Protein AF-A0A392S3C7-F1 (afdb_monomer_lite)

Structure (mmCIF, N/CA/C/O backbone):
data_AF-A0A392S3C7-F1
#
_entry.id   AF-A0A392S3C7-F1
#
loop_
_atom_site.group_PDB
_atom_site.id
_atom_site.type_symbol
_atom_site.label_atom_id
_atom_site.label_alt_id
_atom_site.label_comp_id
_atom_site.label_asym_id
_atom_site.label_entity_id
_atom_site.label_seq_id
_atom_site.pdbx_PDB_ins_code
_atom_site.Cartn_x
_atom_site.Cartn_y
_atom_site.Cartn_z
_atom_site.occupancy
_atom_site.B_iso_or_equiv
_atom_site.auth_seq_id
_atom_site.auth_comp_id
_atom_site.auth_asym_id
_atom_site.auth_atom_id
_atom_site.pdbx_PDB_model_num
ATOM 1 N N . MET A 1 1 ? 2.760 -8.385 10.006 1.00 53.53 1 MET A N 1
ATOM 2 C CA . MET A 1 1 ? 3.568 -8.561 8.774 1.00 53.53 1 MET A CA 1
ATOM 3 C C . MET A 1 1 ? 3.796 -7.214 8.103 1.00 53.53 1 MET A C 1
ATOM 5 O O . MET A 1 1 ? 2.881 -6.400 8.085 1.00 53.53 1 MET A O 1
ATOM 9 N N . ASN A 1 2 ? 4.991 -6.971 7.559 1.00 84.06 2 ASN A N 1
ATOM 10 C CA . ASN A 1 2 ? 5.311 -5.742 6.827 1.00 84.06 2 ASN A CA 1
ATOM 11 C C . ASN A 1 2 ? 4.857 -5.883 5.358 1.00 84.06 2 ASN A C 1
ATOM 13 O O . ASN A 1 2 ? 5.250 -6.840 4.690 1.00 84.06 2 ASN A O 1
ATOM 17 N N . VAL A 1 3 ? 3.997 -4.974 4.877 1.00 93.19 3 VAL A N 1
ATOM 18 C CA . VAL A 1 3 ? 3.491 -4.949 3.485 1.00 93.19 3 VAL A CA 1
ATOM 19 C C . VAL A 1 3 ? 4.646 -4.860 2.494 1.00 93.19 3 VAL A C 1
ATOM 21 O O . VAL A 1 3 ? 4.737 -5.666 1.573 1.00 93.19 3 VAL A O 1
ATOM 24 N N . TRP A 1 4 ? 5.573 -3.933 2.726 1.00 93.06 4 TRP A N 1
ATOM 25 C CA . TRP A 1 4 ? 6.664 -3.631 1.806 1.00 93.06 4 TRP A CA 1
ATOM 26 C C . TRP A 1 4 ? 7.634 -4.797 1.648 1.00 93.06 4 TRP A C 1
ATOM 28 O O . TRP A 1 4 ? 8.088 -5.077 0.545 1.00 93.06 4 TRP A O 1
ATOM 38 N N . SER A 1 5 ? 7.900 -5.550 2.717 1.00 91.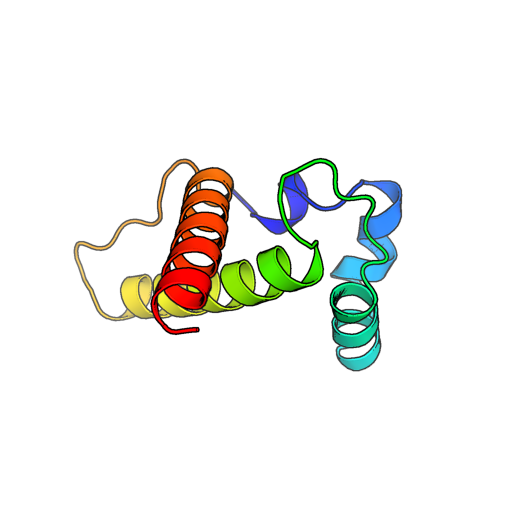62 5 SER A N 1
ATOM 39 C CA . SER A 1 5 ? 8.762 -6.735 2.639 1.00 91.62 5 SER A CA 1
ATOM 40 C C . SER A 1 5 ? 8.193 -7.841 1.740 1.00 91.62 5 SER A C 1
ATOM 42 O O . SER A 1 5 ? 8.970 -8.636 1.218 1.00 91.62 5 SER A O 1
ATOM 44 N N . GLN A 1 6 ? 6.872 -7.901 1.552 1.00 91.94 6 GLN A N 1
ATOM 45 C CA . GLN A 1 6 ? 6.224 -8.910 0.706 1.00 91.94 6 GLN A CA 1
ATOM 46 C C . GLN A 1 6 ? 6.209 -8.526 -0.775 1.00 91.94 6 GLN A C 1
ATOM 48 O O . GLN A 1 6 ? 6.236 -9.408 -1.624 1.00 91.94 6 GLN A O 1
ATOM 53 N N . VAL A 1 7 ? 6.168 -7.227 -1.080 1.00 91.50 7 VAL A N 1
ATOM 54 C CA . VAL A 1 7 ? 5.979 -6.733 -2.455 1.00 91.50 7 VAL A CA 1
ATOM 55 C C . VAL A 1 7 ? 7.246 -6.162 -3.084 1.00 91.50 7 VAL A C 1
ATOM 57 O O . VAL A 1 7 ? 7.351 -6.134 -4.303 1.00 91.50 7 VAL A O 1
ATOM 60 N N . ILE A 1 8 ? 8.220 -5.716 -2.282 1.00 91.06 8 ILE A N 1
ATOM 61 C CA . ILE A 1 8 ? 9.483 -5.181 -2.797 1.00 91.06 8 ILE A CA 1
ATOM 62 C C . ILE A 1 8 ? 10.463 -6.334 -3.056 1.00 91.06 8 ILE A C 1
ATOM 64 O O . ILE A 1 8 ? 10.849 -7.027 -2.097 1.00 91.06 8 ILE A O 1
ATOM 68 N N . PRO A 1 9 ? 10.928 -6.514 -4.311 1.00 89.94 9 PRO A N 1
ATOM 69 C CA . PRO A 1 9 ? 11.955 -7.494 -4.646 1.00 89.94 9 PRO A CA 1
ATOM 70 C C . PRO A 1 9 ? 13.211 -7.291 -3.803 1.00 89.94 9 PRO A C 1
ATOM 72 O O . PRO A 1 9 ? 13.610 -6.155 -3.542 1.00 89.94 9 PRO A O 1
ATOM 75 N N . VAL A 1 10 ? 13.859 -8.385 -3.398 1.00 89.88 10 VAL A N 1
ATOM 76 C CA . VAL A 1 10 ? 15.016 -8.362 -2.483 1.00 89.88 10 VAL A CA 1
ATOM 77 C C . VAL A 1 10 ? 16.106 -7.403 -2.969 1.00 89.88 10 VAL A C 1
ATOM 79 O O . VAL A 1 10 ? 16.605 -6.603 -2.181 1.00 89.88 10 VAL A O 1
ATOM 82 N N . GLN A 1 11 ? 16.398 -7.412 -4.269 1.00 89.81 11 GLN A N 1
ATOM 83 C CA . GLN A 1 11 ? 17.396 -6.555 -4.910 1.00 89.81 11 GLN A CA 1
ATOM 84 C C . GLN A 1 11 ? 17.090 -5.050 -4.819 1.00 89.81 11 GLN A C 1
ATOM 86 O O . GLN A 1 11 ? 18.004 -4.234 -4.864 1.00 89.81 11 GLN A O 1
ATOM 91 N N . SER A 1 12 ? 15.822 -4.668 -4.658 1.00 88.88 12 SER A N 1
ATOM 92 C CA . SER A 1 12 ? 15.392 -3.267 -4.580 1.00 88.88 12 SER A CA 1
ATOM 93 C C . SER A 1 12 ? 15.219 -2.775 -3.140 1.00 88.88 12 SER A C 1
ATOM 95 O O . SER A 1 12 ? 15.023 -1.581 -2.923 1.00 88.88 12 SER A O 1
ATOM 97 N N . ARG A 1 13 ? 15.309 -3.663 -2.139 1.00 90.62 13 ARG A N 1
ATOM 98 C CA . ARG A 1 13 ? 15.057 -3.329 -0.726 1.00 90.62 13 ARG A CA 1
ATOM 99 C C . ARG A 1 13 ? 16.044 -2.317 -0.157 1.00 90.62 13 ARG A C 1
ATOM 101 O O . ARG A 1 13 ? 15.625 -1.477 0.627 1.00 90.62 13 ARG A O 1
ATOM 108 N N . GLY A 1 14 ? 17.319 -2.373 -0.550 1.00 89.75 14 GLY A N 1
ATOM 109 C CA . GLY A 1 14 ? 18.320 -1.400 -0.097 1.00 89.75 14 GLY A CA 1
ATOM 110 C C . GLY A 1 14 ? 17.924 0.022 -0.494 1.00 89.75 14 GLY A C 1
ATOM 111 O O . GLY A 1 14 ? 17.745 0.877 0.366 1.00 89.75 14 GLY A O 1
ATOM 112 N N . LEU A 1 15 ? 17.663 0.233 -1.786 1.00 86.38 15 LEU A N 1
ATOM 113 C CA . LEU A 1 15 ? 17.196 1.520 -2.304 1.00 86.38 15 LEU A CA 1
ATOM 114 C C . LEU A 1 15 ? 15.858 1.945 -1.680 1.00 86.38 15 LEU A C 1
ATOM 116 O O . LEU A 1 15 ? 15.668 3.113 -1.362 1.00 86.38 15 LEU A O 1
ATOM 120 N N . TYR A 1 16 ? 14.942 0.995 -1.479 1.00 89.38 16 TYR A N 1
ATOM 121 C CA . TYR A 1 16 ? 13.614 1.281 -0.947 1.00 89.38 16 TYR A CA 1
ATOM 122 C C . TYR A 1 16 ? 13.610 1.666 0.540 1.00 89.38 16 TYR A C 1
ATOM 124 O O . TYR A 1 16 ? 12.900 2.589 0.922 1.00 89.38 16 TYR A O 1
ATOM 132 N N . PHE A 1 17 ? 14.357 0.951 1.388 1.00 89.94 17 PHE A N 1
ATOM 133 C CA . PHE A 1 17 ? 14.322 1.137 2.845 1.00 89.94 17 PHE A CA 1
ATOM 134 C C . PHE A 1 17 ? 15.409 2.071 3.380 1.00 89.94 17 PHE A C 1
ATOM 136 O O . PHE A 1 17 ? 15.268 2.555 4.499 1.00 89.94 17 PHE A O 1
ATOM 143 N N . MET A 1 18 ? 16.489 2.296 2.627 1.00 91.69 18 MET A N 1
ATOM 144 C CA . MET A 1 18 ? 17.618 3.132 3.059 1.00 91.69 18 MET A CA 1
ATOM 145 C C . MET A 1 18 ? 17.741 4.437 2.264 1.00 91.69 18 MET A C 1
ATOM 147 O O . MET A 1 18 ? 18.556 5.282 2.624 1.00 91.69 18 MET A O 1
ATOM 151 N N . GLY A 1 19 ? 16.971 4.602 1.184 1.00 87.69 19 GLY A N 1
ATOM 152 C CA . GLY A 1 19 ? 16.950 5.836 0.404 1.00 87.69 19 GLY A CA 1
ATOM 153 C C . GLY A 1 19 ? 16.304 6.996 1.164 1.00 87.69 19 GLY A C 1
ATOM 154 O O . GLY A 1 19 ? 15.446 6.802 2.027 1.00 87.69 19 GLY A O 1
ATOM 155 N N . GLU A 1 20 ? 16.691 8.221 0.818 1.00 93.62 20 GLU A N 1
ATOM 156 C CA . GLU A 1 20 ? 16.029 9.420 1.342 1.00 93.62 20 GLU A CA 1
ATOM 157 C C . GLU A 1 20 ? 14.605 9.577 0.781 1.00 93.62 20 GLU A C 1
ATOM 159 O O . GLU A 1 20 ? 14.237 8.973 -0.231 1.00 93.62 20 GLU A O 1
ATOM 164 N N . ALA A 1 21 ? 13.801 10.448 1.396 1.00 91.62 21 ALA A N 1
ATOM 165 C CA . ALA A 1 21 ? 12.400 10.640 1.018 1.00 91.62 21 ALA A CA 1
ATOM 166 C C . ALA A 1 21 ? 12.216 10.957 -0.480 1.00 91.62 21 ALA A C 1
ATOM 168 O O . ALA A 1 21 ? 11.362 10.362 -1.136 1.00 91.62 21 ALA A O 1
ATOM 169 N N . GLN A 1 22 ? 13.045 11.837 -1.051 1.00 93.38 22 GLN A N 1
ATOM 170 C CA . GLN A 1 22 ? 12.954 12.206 -2.468 1.00 93.38 22 GLN A CA 1
ATOM 171 C C . GLN A 1 22 ? 13.252 11.024 -3.402 1.00 93.38 22 GLN A C 1
ATOM 173 O O . GLN A 1 22 ? 12.578 10.838 -4.425 1.00 93.38 22 GLN A O 1
ATOM 178 N N . GLN A 1 23 ? 14.243 10.205 -3.046 1.00 91.25 23 GLN A N 1
ATOM 179 C CA . GLN A 1 23 ? 14.567 8.975 -3.764 1.00 91.25 23 GLN A CA 1
ATOM 180 C C . GLN A 1 23 ? 13.427 7.970 -3.647 1.00 91.25 23 GLN A C 1
ATOM 182 O O . GLN A 1 23 ? 13.063 7.356 -4.646 1.00 91.25 23 GLN A O 1
ATOM 187 N N . TRP A 1 24 ? 12.809 7.857 -2.471 1.00 91.12 24 TRP A N 1
ATOM 188 C CA . TRP A 1 24 ? 11.671 6.977 -2.242 1.00 91.12 24 TRP A CA 1
ATOM 189 C C . TRP A 1 24 ? 10.452 7.377 -3.085 1.00 91.12 24 TRP A C 1
ATOM 191 O O . TRP A 1 24 ? 9.875 6.533 -3.771 1.00 91.12 24 TRP A O 1
ATOM 201 N N . PHE A 1 25 ? 10.095 8.663 -3.138 1.00 92.31 25 PHE A N 1
ATOM 202 C CA . PHE A 1 25 ? 9.024 9.141 -4.021 1.00 92.31 25 PHE A CA 1
ATOM 203 C C . PHE A 1 25 ? 9.339 8.876 -5.493 1.00 92.31 25 PHE A C 1
ATOM 205 O O . PHE A 1 25 ? 8.522 8.305 -6.215 1.00 92.31 25 PHE A O 1
ATOM 212 N N . SER A 1 26 ? 10.550 9.227 -5.929 1.00 92.88 26 SER A N 1
ATOM 213 C CA . SER A 1 26 ? 10.988 9.015 -7.312 1.00 92.88 26 SER A CA 1
ATOM 214 C C . SER A 1 26 ? 10.984 7.534 -7.690 1.00 92.88 26 SER A C 1
ATOM 216 O O . SER A 1 26 ? 10.583 7.191 -8.801 1.00 92.88 26 SER A O 1
ATOM 218 N N . PHE A 1 27 ? 11.393 6.663 -6.763 1.00 91.44 27 PHE A N 1
ATOM 219 C CA . PHE A 1 27 ? 11.422 5.218 -6.945 1.00 91.44 27 PHE A CA 1
ATOM 220 C C . PHE A 1 27 ? 10.028 4.666 -7.276 1.00 91.44 27 PHE A C 1
ATOM 222 O O . PHE A 1 27 ? 9.857 3.885 -8.213 1.00 91.44 27 PHE A O 1
ATOM 229 N N . ASN A 1 28 ? 9.023 5.111 -6.518 1.00 93.25 28 ASN A N 1
ATOM 230 C CA . ASN A 1 28 ? 7.661 4.610 -6.634 1.00 93.25 28 ASN A CA 1
ATOM 231 C C . ASN A 1 28 ? 6.884 5.238 -7.797 1.00 93.25 28 ASN A C 1
ATOM 233 O O . ASN A 1 28 ? 6.213 4.524 -8.539 1.00 93.25 28 ASN A O 1
ATOM 237 N N . LEU A 1 29 ? 7.012 6.550 -8.008 1.00 92.62 29 LEU A N 1
ATOM 238 C CA . LEU A 1 29 ? 6.290 7.257 -9.071 1.00 92.62 29 LEU A CA 1
ATOM 239 C C . LEU A 1 29 ? 6.746 6.846 -10.473 1.00 92.62 29 LEU A C 1
ATOM 241 O O . LEU A 1 29 ? 5.939 6.797 -11.397 1.00 92.62 29 LEU A O 1
ATOM 245 N N . LYS A 1 30 ? 8.031 6.520 -10.637 1.00 89.62 30 LYS A N 1
ATOM 246 C CA . LYS A 1 30 ? 8.596 6.116 -11.931 1.00 89.62 30 LYS A CA 1
ATOM 247 C C . LYS A 1 30 ? 8.440 4.621 -12.234 1.00 89.62 30 LYS A C 1
ATOM 249 O O . LYS A 1 30 ? 8.977 4.164 -13.236 1.00 89.62 30 LYS A O 1
ATOM 254 N N . ASN A 1 31 ? 7.704 3.870 -11.407 1.00 82.38 31 ASN A N 1
ATOM 255 C CA . ASN A 1 31 ? 7.439 2.441 -11.610 1.00 82.38 31 ASN A CA 1
ATOM 256 C C . ASN A 1 31 ? 8.715 1.590 -11.795 1.00 82.38 31 ASN A C 1
ATOM 258 O O . ASN A 1 31 ? 8.754 0.696 -12.634 1.00 82.38 31 ASN A O 1
ATOM 262 N N . TYR A 1 32 ? 9.768 1.843 -11.008 1.00 81.25 32 TYR A N 1
ATOM 263 C CA . TYR A 1 32 ? 11.015 1.066 -11.119 1.00 81.25 32 TYR A CA 1
ATOM 264 C C . TYR A 1 32 ? 10.923 -0.356 -10.554 1.00 81.25 32 TYR A C 1
ATOM 266 O O . TYR A 1 32 ? 11.837 -1.155 -10.757 1.00 81.25 32 TYR A O 1
ATOM 274 N N . VAL A 1 33 ? 9.853 -0.682 -9.826 1.00 82.50 33 VAL A N 1
ATOM 275 C CA . VAL A 1 33 ? 9.606 -2.042 -9.345 1.00 82.50 33 VAL A CA 1
ATOM 276 C C . VAL A 1 33 ? 8.992 -2.860 -10.476 1.00 82.50 33 VAL A C 1
ATOM 278 O O . VAL A 1 33 ? 7.929 -2.482 -10.971 1.00 82.50 33 VAL A O 1
ATOM 281 N N . PRO A 1 34 ? 9.597 -4.002 -10.857 1.00 79.31 34 PRO A N 1
ATOM 282 C CA . PRO A 1 34 ? 8.931 -4.972 -11.711 1.00 79.31 34 PRO A CA 1
ATOM 283 C C . PRO A 1 34 ? 7.630 -5.419 -11.041 1.00 79.31 34 PRO A C 1
ATOM 285 O O . PRO A 1 34 ? 7.650 -6.047 -9.982 1.00 79.31 34 PRO A O 1
ATOM 288 N N . TRP A 1 35 ? 6.502 -5.061 -11.644 1.00 84.38 35 TRP A N 1
ATOM 289 C CA . TRP A 1 35 ? 5.176 -5.319 -11.102 1.00 84.38 35 TRP A CA 1
ATOM 290 C C . TRP A 1 35 ? 4.450 -6.329 -11.978 1.00 84.38 35 TRP A C 1
ATOM 292 O O . TRP A 1 35 ? 4.295 -6.120 -13.178 1.00 84.38 35 TRP A O 1
ATOM 302 N N . SER A 1 36 ? 4.050 -7.450 -11.383 1.00 76.06 36 SER A N 1
ATOM 303 C CA . SER A 1 36 ? 3.432 -8.572 -12.097 1.00 76.06 36 SER A CA 1
ATOM 304 C C . SER A 1 36 ? 1.914 -8.631 -11.945 1.00 76.06 36 SER A C 1
ATOM 306 O O . SER A 1 36 ? 1.279 -9.529 -12.496 1.00 76.06 36 SER A O 1
ATOM 308 N N . TRP A 1 37 ? 1.320 -7.717 -11.179 1.00 76.75 37 TRP A N 1
ATOM 309 C CA . TRP A 1 37 ? -0.116 -7.700 -10.918 1.00 76.75 37 TRP A CA 1
ATOM 310 C C . TRP A 1 37 ? -0.833 -6.677 -11.798 1.00 76.75 37 TRP A C 1
ATOM 312 O O . TRP A 1 37 ? -0.215 -5.794 -12.384 1.00 76.75 37 TRP A O 1
ATOM 322 N N . SER A 1 38 ? -2.157 -6.803 -11.908 1.00 72.25 38 SER A N 1
ATOM 323 C CA . SER A 1 38 ? -2.976 -5.855 -12.666 1.00 72.25 38 SER A CA 1
ATOM 324 C C . SER A 1 38 ? -2.895 -4.449 -12.061 1.00 72.25 38 SER A C 1
ATOM 326 O O . SER A 1 38 ? -3.079 -4.301 -10.851 1.00 72.25 38 SER A O 1
ATOM 328 N N . GLY A 1 39 ? -2.683 -3.439 -12.905 1.00 76.31 39 GLY A N 1
ATOM 329 C CA . GLY A 1 39 ? -2.490 -2.041 -12.497 1.00 76.31 39 GLY A CA 1
ATOM 330 C C . GLY A 1 39 ? -1.017 -1.623 -12.498 1.00 76.31 39 GLY A C 1
ATOM 331 O O . GLY A 1 39 ? -0.130 -2.418 -12.803 1.00 76.31 39 GLY A O 1
ATOM 332 N N . GLY A 1 40 ? -0.754 -0.358 -12.185 1.00 88.00 40 GLY A N 1
ATOM 333 C CA . GLY A 1 40 ? 0.593 0.194 -12.049 1.00 88.00 40 GLY A CA 1
ATOM 334 C C . GLY A 1 40 ? 1.159 0.025 -10.637 1.00 88.00 40 GLY A C 1
ATOM 335 O O . GLY A 1 40 ? 0.431 0.093 -9.645 1.00 88.00 40 GLY A O 1
ATOM 336 N N . TRP A 1 41 ? 2.483 -0.120 -10.522 1.00 92.88 41 TRP A N 1
ATOM 337 C CA . TRP A 1 41 ? 3.162 -0.098 -9.219 1.00 92.88 41 TRP A CA 1
ATOM 338 C C . TRP A 1 41 ? 2.886 1.206 -8.460 1.00 92.88 41 TRP A C 1
ATOM 340 O O . TRP A 1 41 ? 2.634 1.180 -7.258 1.00 92.88 41 TRP A O 1
ATOM 350 N N . CYS A 1 42 ? 2.900 2.345 -9.154 1.00 93.38 42 CYS A N 1
ATOM 351 C CA . CYS A 1 42 ? 2.633 3.649 -8.559 1.00 93.38 42 CYS A CA 1
ATOM 352 C C . CYS A 1 42 ? 1.222 3.734 -7.953 1.00 93.38 42 CYS A C 1
ATOM 354 O O . CYS A 1 42 ? 1.060 4.307 -6.876 1.00 93.38 42 CYS A O 1
ATOM 356 N N . GLU A 1 43 ? 0.226 3.119 -8.596 1.00 93.12 43 GLU A N 1
ATOM 357 C CA . GLU A 1 43 ? -1.152 3.037 -8.101 1.00 93.12 43 GLU A CA 1
ATOM 358 C C . GLU A 1 43 ? -1.203 2.186 -6.832 1.00 93.12 43 GLU A C 1
ATOM 360 O O . GLU A 1 43 ? -1.723 2.628 -5.806 1.00 93.12 43 GLU A O 1
ATOM 365 N N . PHE A 1 44 ? -0.588 0.997 -6.865 1.00 95.00 44 PHE A N 1
ATOM 366 C CA . PHE A 1 44 ? -0.477 0.144 -5.686 1.00 95.00 44 PHE A CA 1
ATOM 367 C C . PHE A 1 44 ? 0.211 0.866 -4.528 1.00 95.00 44 PHE A C 1
ATOM 369 O O . PHE A 1 44 ? -0.297 0.851 -3.409 1.00 95.00 44 PHE A O 1
ATOM 376 N N . TRP A 1 45 ? 1.343 1.522 -4.783 1.00 95.12 45 TRP A N 1
ATOM 377 C CA . TRP A 1 45 ? 2.091 2.259 -3.770 1.00 95.12 45 TRP A CA 1
ATOM 378 C C . TRP A 1 45 ? 1.251 3.379 -3.147 1.00 95.12 45 TRP A C 1
ATOM 380 O O . TRP A 1 45 ? 1.201 3.488 -1.920 1.00 95.12 45 TRP A O 1
ATOM 390 N N . ALA A 1 46 ? 0.549 4.170 -3.962 1.00 95.19 46 ALA A N 1
ATOM 391 C CA . ALA A 1 46 ? -0.306 5.246 -3.472 1.00 95.19 46 ALA A CA 1
ATOM 392 C C . ALA A 1 46 ? -1.435 4.705 -2.577 1.00 95.19 46 ALA A C 1
ATOM 394 O O . ALA A 1 46 ? -1.645 5.195 -1.462 1.00 95.19 46 ALA A O 1
ATOM 395 N N . VAL A 1 47 ? -2.113 3.639 -3.016 1.00 96.12 47 VAL A N 1
ATOM 396 C CA . VAL A 1 47 ? -3.190 2.999 -2.245 1.00 96.12 47 VAL A CA 1
ATOM 397 C C . VAL A 1 47 ? -2.652 2.333 -0.978 1.00 96.12 47 VAL A C 1
ATOM 399 O O . VAL A 1 47 ? -3.282 2.429 0.077 1.00 96.12 47 VAL A O 1
ATOM 402 N N . ALA A 1 48 ? -1.477 1.706 -1.036 1.00 96.19 48 ALA A N 1
ATOM 403 C CA . ALA A 1 48 ? -0.817 1.111 0.120 1.00 96.19 48 ALA A CA 1
ATOM 404 C C . ALA A 1 48 ? -0.488 2.169 1.181 1.00 96.19 48 ALA A C 1
ATOM 406 O O . ALA A 1 48 ? -0.811 1.964 2.351 1.00 96.19 48 ALA A O 1
ATOM 407 N N . CYS A 1 49 ? 0.084 3.313 0.790 1.00 96.38 49 CYS A N 1
ATOM 408 C CA . CYS A 1 49 ? 0.350 4.434 1.694 1.00 96.38 49 CYS A CA 1
ATOM 409 C C . CYS A 1 49 ? -0.932 4.925 2.377 1.00 96.38 49 CYS A C 1
ATOM 411 O O . CYS A 1 49 ? -0.965 5.048 3.603 1.00 96.38 49 CYS A O 1
ATOM 413 N N . HIS A 1 50 ? -2.006 5.128 1.607 1.00 96.94 50 HIS A N 1
ATOM 414 C CA . HIS A 1 50 ? -3.305 5.530 2.144 1.00 96.94 50 HIS A CA 1
ATOM 415 C C . HIS A 1 50 ? -3.866 4.506 3.147 1.00 96.94 50 HIS A C 1
ATOM 417 O O . HI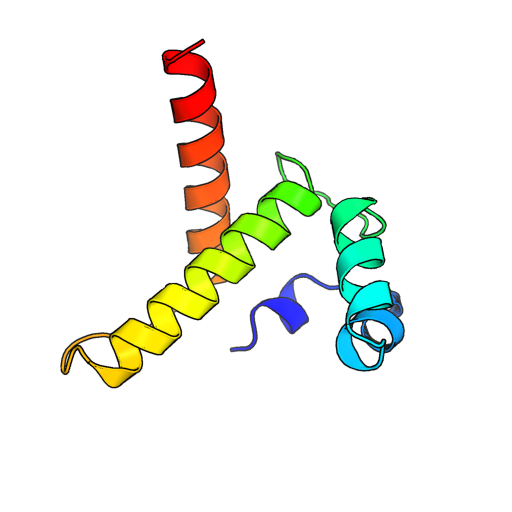S A 1 50 ? -4.283 4.875 4.245 1.00 96.94 50 HIS A O 1
ATOM 423 N N . CYS A 1 51 ? -3.828 3.212 2.811 1.00 97.56 51 CYS A N 1
ATOM 424 C CA . CYS A 1 51 ? -4.307 2.149 3.695 1.00 97.56 51 CYS A CA 1
ATOM 425 C C . CYS A 1 51 ? -3.483 2.058 4.980 1.00 97.56 51 CYS A C 1
ATOM 427 O O . CYS A 1 51 ? -4.054 1.992 6.063 1.00 97.56 51 CYS A O 1
ATOM 429 N N . LEU A 1 52 ? -2.152 2.082 4.876 1.00 96.81 52 LEU A N 1
ATOM 430 C CA . LEU A 1 52 ? -1.259 1.994 6.031 1.00 96.81 52 LEU A CA 1
ATOM 431 C C . LEU A 1 52 ? -1.450 3.176 6.984 1.00 96.81 52 LEU A C 1
ATOM 433 O O . LEU A 1 52 ? -1.503 2.964 8.194 1.00 96.81 52 LEU A O 1
ATOM 437 N N . TRP A 1 53 ? -1.595 4.390 6.449 1.00 96.88 53 TRP A N 1
ATOM 438 C CA . TRP A 1 53 ? -1.927 5.576 7.236 1.00 96.88 53 TRP A CA 1
ATOM 439 C C . TRP A 1 53 ? -3.293 5.440 7.920 1.00 96.88 53 TRP A C 1
ATOM 441 O O . TRP A 1 53 ? -3.403 5.620 9.131 1.00 96.88 53 TRP A O 1
ATOM 451 N N . SER A 1 54 ? -4.326 5.055 7.165 1.00 97.69 54 SER A N 1
ATOM 452 C CA . SER A 1 54 ? -5.679 4.879 7.695 1.00 97.69 54 SER A CA 1
ATOM 453 C C . SER A 1 54 ? -5.727 3.821 8.799 1.00 97.69 54 SER A C 1
ATOM 455 O O . SER A 1 54 ? -6.259 4.086 9.873 1.00 97.69 54 SER A O 1
ATOM 457 N N . TRP A 1 55 ? -5.117 2.652 8.589 1.00 97.06 55 TRP A N 1
ATOM 458 C CA . TRP A 1 55 ? -5.060 1.592 9.596 1.00 97.06 55 TRP A CA 1
ATOM 459 C C . TRP A 1 55 ? -4.280 2.020 10.829 1.00 97.06 55 TRP A C 1
ATOM 461 O O . TRP A 1 55 ? -4.728 1.744 11.932 1.00 97.06 55 TRP A O 1
ATOM 471 N N . ARG A 1 56 ? -3.163 2.739 10.663 1.00 96.25 56 ARG A N 1
ATOM 472 C CA . ARG A 1 56 ? -2.400 3.267 11.798 1.00 96.25 56 ARG A CA 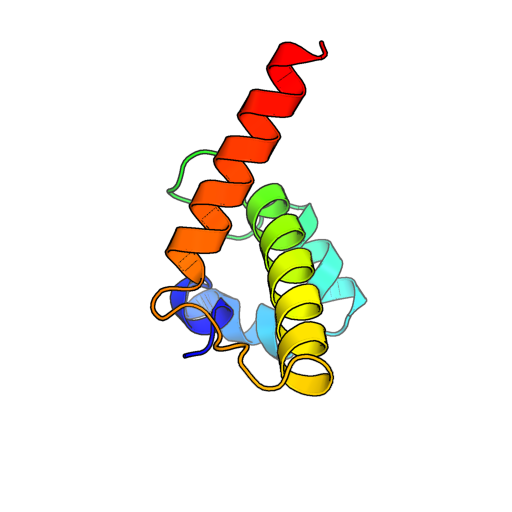1
ATOM 473 C C . ARG A 1 56 ? -3.240 4.212 12.657 1.00 96.25 56 ARG A C 1
ATOM 475 O O . ARG A 1 56 ? -3.114 4.166 13.876 1.00 96.25 56 ARG A O 1
ATOM 482 N N . ASN A 1 57 ? -4.075 5.044 12.036 1.00 97.56 57 ASN A N 1
ATOM 483 C CA . ASN A 1 57 ? -4.982 5.937 12.756 1.00 97.56 57 ASN A CA 1
ATOM 484 C C . ASN A 1 57 ? -6.105 5.161 13.443 1.00 97.56 57 ASN A C 1
ATOM 486 O O . ASN A 1 57 ? -6.379 5.402 14.611 1.00 97.56 57 ASN A O 1
ATOM 490 N N . LYS A 1 58 ? -6.718 4.190 12.763 1.00 97.56 58 LYS A N 1
ATOM 491 C CA . LYS A 1 58 ? -7.750 3.339 13.370 1.00 97.56 58 LYS A CA 1
ATOM 492 C C . LYS A 1 58 ? -7.211 2.564 14.574 1.00 97.56 58 LYS A C 1
ATOM 494 O O . LYS A 1 58 ? -7.823 2.594 15.625 1.00 97.56 58 LYS A O 1
ATOM 499 N N . GLU A 1 59 ? -6.008 2.002 14.468 1.00 96.12 59 GLU A N 1
ATOM 500 C CA . GLU A 1 59 ? -5.299 1.347 15.582 1.00 96.12 59 GLU A CA 1
ATOM 501 C C . GLU A 1 59 ? -5.072 2.272 16.796 1.00 96.12 59 GLU A C 1
ATOM 503 O O . GLU A 1 59 ? -4.842 1.775 17.893 1.00 96.12 59 GLU A O 1
ATOM 508 N N . LEU A 1 60 ? -5.073 3.600 16.622 1.00 96.69 60 LEU A N 1
ATOM 509 C CA . LEU A 1 60 ? -4.910 4.563 17.721 1.00 96.69 60 LEU A CA 1
ATOM 510 C C . LEU A 1 60 ? -6.228 5.005 18.353 1.00 96.69 60 LEU A C 1
ATOM 512 O O . LEU A 1 60 ? -6.223 5.403 19.515 1.00 96.69 60 LEU A O 1
ATOM 516 N N . PHE A 1 61 ? -7.312 5.019 17.579 1.00 97.44 61 PHE A N 1
ATOM 517 C CA . PHE A 1 61 ? -8.541 5.728 17.942 1.00 97.44 61 PHE A CA 1
ATOM 518 C C . PHE A 1 61 ? -9.795 4.844 17.945 1.00 97.44 61 PHE A C 1
ATOM 520 O O . PHE A 1 61 ? -10.844 5.298 18.388 1.00 97.44 61 PHE A O 1
ATOM 527 N N . GLU A 1 62 ? -9.710 3.604 17.464 1.00 97.62 62 GLU A N 1
ATOM 528 C CA . GLU A 1 62 ? -10.808 2.636 17.433 1.00 97.62 62 GLU A CA 1
ATOM 529 C C . GLU A 1 62 ? -10.396 1.398 18.249 1.00 97.62 62 GLU A C 1
ATOM 531 O O . GLU A 1 62 ? -9.525 0.640 17.824 1.00 97.62 62 GLU A O 1
ATOM 536 N N . GLU A 1 63 ? -11.015 1.191 19.420 1.00 93.88 63 GLU A N 1
ATOM 537 C CA . GLU A 1 63 ? -10.643 0.117 20.364 1.00 93.88 63 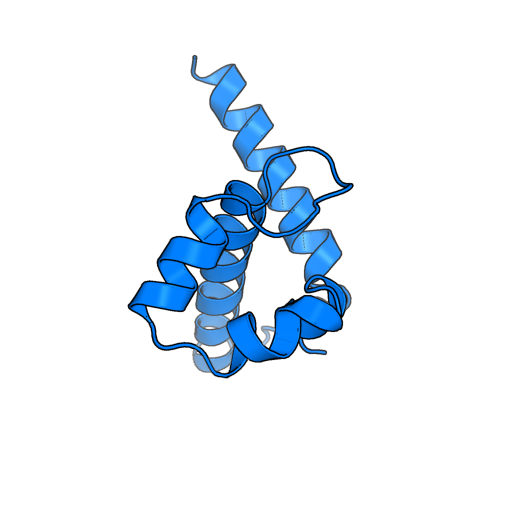GLU A CA 1
ATOM 538 C C . GLU A 1 63 ? -10.751 -1.291 19.751 1.00 93.88 63 GLU A C 1
ATOM 540 O O . GLU A 1 63 ? -9.906 -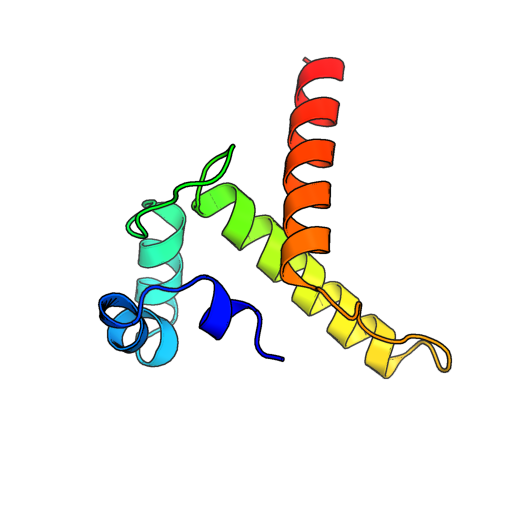2.146 20.013 1.00 93.88 63 GLU A O 1
ATOM 545 N N . ASP A 1 64 ? -11.734 -1.511 18.875 1.00 96.38 64 ASP A N 1
ATOM 546 C CA . ASP A 1 64 ? -12.000 -2.814 18.252 1.00 96.38 64 ASP A CA 1
ATOM 547 C C . ASP A 1 64 ? -11.313 -3.003 16.890 1.00 96.38 64 ASP A C 1
ATOM 549 O O . ASP A 1 64 ? -11.524 -4.011 16.203 1.00 96.38 64 ASP A O 1
ATOM 553 N N . PHE A 1 65 ? -10.506 -2.036 16.439 1.00 96.81 65 PHE A N 1
ATOM 554 C CA . PHE A 1 65 ? -9.892 -2.141 15.123 1.00 96.81 65 PHE A CA 1
ATOM 555 C C . PHE A 1 65 ? -8.678 -3.075 15.131 1.00 96.81 65 PHE A C 1
ATOM 557 O O . PHE A 1 65 ? -7.637 -2.795 15.726 1.00 96.81 65 PHE A O 1
ATOM 564 N N . ALA A 1 66 ? -8.770 -4.145 14.342 1.00 94.69 66 ALA A N 1
ATOM 565 C CA . ALA A 1 66 ? -7.640 -4.990 13.987 1.00 94.69 66 ALA A CA 1
ATOM 566 C C . ALA A 1 66 ? -7.262 -4.805 12.512 1.00 94.69 66 ALA A C 1
ATOM 568 O O . ALA A 1 66 ? -8.108 -4.828 11.613 1.00 94.69 66 ALA A O 1
ATOM 569 N N . ARG A 1 67 ? -5.958 -4.682 12.242 1.00 94.25 67 ARG A N 1
ATOM 570 C CA . ARG A 1 67 ? -5.436 -4.666 10.871 1.00 94.25 67 ARG A CA 1
ATOM 571 C C . ARG A 1 67 ? -5.795 -5.972 10.143 1.00 94.25 67 ARG A C 1
ATOM 573 O O . ARG A 1 67 ? -5.764 -7.035 10.764 1.00 94.25 67 ARG A O 1
ATOM 580 N N . PRO A 1 68 ? -6.046 -5.938 8.819 1.00 95.31 68 PRO A N 1
ATOM 581 C CA . PRO A 1 68 ? -6.291 -7.156 8.055 1.00 95.31 68 PRO A CA 1
ATOM 582 C C . PRO A 1 68 ? -5.168 -8.192 8.185 1.00 95.31 68 PRO A C 1
ATOM 584 O O . PRO A 1 68 ? -3.986 -7.846 8.186 1.00 95.31 68 PRO A O 1
ATOM 587 N N . SER A 1 69 ? -5.539 -9.474 8.209 1.00 93.94 69 SER A N 1
ATOM 588 C CA . SER A 1 69 ? -4.596 -10.602 8.263 1.00 93.94 69 SER A CA 1
ATOM 589 C C . SER A 1 69 ? -3.753 -10.736 6.990 1.00 93.94 69 SER A C 1
ATOM 591 O O . SER A 1 69 ? -2.577 -11.088 7.068 1.00 93.94 69 SER A O 1
ATOM 593 N N . ASN A 1 70 ? -4.320 -10.379 5.831 1.00 94.88 70 ASN A N 1
ATOM 594 C CA . ASN A 1 70 ? -3.614 -10.274 4.553 1.00 94.88 70 ASN A CA 1
ATOM 595 C C . ASN A 1 70 ? -3.693 -8.840 3.988 1.00 94.88 70 ASN A C 1
ATOM 597 O O . ASN A 1 70 ? -4.508 -8.555 3.104 1.00 94.88 70 ASN A O 1
ATOM 601 N N . PRO A 1 71 ? -2.859 -7.908 4.487 1.00 96.00 71 PRO A N 1
ATOM 602 C CA . PRO A 1 71 ? -2.909 -6.505 4.083 1.00 96.00 71 PRO A CA 1
ATOM 603 C C . PRO A 1 71 ? -2.690 -6.279 2.585 1.00 96.00 71 PRO A C 1
ATOM 605 O O . PRO A 1 71 ? -3.323 -5.407 1.998 1.00 96.00 71 PRO A O 1
ATOM 608 N N . VAL A 1 72 ? -1.802 -7.061 1.962 1.00 94.81 72 VAL A N 1
ATOM 609 C CA . VAL A 1 72 ? -1.449 -6.904 0.544 1.00 94.81 72 VAL A CA 1
ATOM 610 C C . VAL A 1 72 ? -2.654 -7.216 -0.344 1.00 94.81 72 VAL A C 1
ATOM 612 O O . VAL A 1 72 ? -2.963 -6.443 -1.248 1.00 94.81 72 VAL A O 1
ATOM 615 N N . GLN A 1 73 ? -3.381 -8.296 -0.043 1.00 94.38 73 GLN A N 1
ATOM 616 C CA . GLN A 1 73 ? -4.604 -8.654 -0.763 1.00 94.38 73 GLN A CA 1
ATOM 617 C C . GLN A 1 73 ? -5.684 -7.572 -0.627 1.00 94.38 73 GLN A C 1
ATOM 619 O O . GLN A 1 73 ? -6.324 -7.220 -1.615 1.00 94.38 73 GLN A O 1
ATOM 624 N N . VAL A 1 74 ? -5.864 -7.005 0.571 1.00 96.25 74 VAL A N 1
ATOM 625 C CA . VAL A 1 74 ? -6.838 -5.922 0.793 1.00 96.25 74 VAL A CA 1
ATOM 626 C C . VAL A 1 74 ? -6.464 -4.658 0.016 1.00 96.25 74 VAL A C 1
ATOM 628 O O . VAL A 1 74 ? -7.335 -4.024 -0.576 1.00 96.25 74 VAL A O 1
ATOM 631 N N . ILE A 1 75 ? -5.179 -4.295 -0.025 1.00 96.31 75 ILE A N 1
ATOM 632 C CA . ILE A 1 75 ? -4.701 -3.150 -0.814 1.00 96.31 75 ILE A CA 1
ATOM 633 C C . ILE A 1 75 ? -4.969 -3.384 -2.303 1.00 96.31 75 ILE A C 1
ATOM 635 O O . ILE A 1 75 ? -5.490 -2.497 -2.968 1.00 96.31 75 ILE A O 1
ATOM 639 N N . MET A 1 76 ? -4.678 -4.580 -2.819 1.00 94.31 76 MET A N 1
ATOM 640 C CA . MET A 1 76 ? -4.942 -4.918 -4.221 1.00 94.31 76 MET A CA 1
ATOM 641 C C . MET A 1 76 ? -6.413 -4.832 -4.594 1.00 94.31 76 MET A C 1
ATOM 643 O O . MET A 1 76 ? -6.758 -4.294 -5.645 1.00 94.31 76 MET A O 1
ATOM 647 N N . GLN A 1 77 ? -7.278 -5.321 -3.711 1.00 94.81 77 GLN A N 1
ATOM 648 C CA . GLN A 1 77 ? -8.714 -5.204 -3.890 1.00 94.81 77 GLN A CA 1
ATOM 649 C C . GLN A 1 77 ? -9.139 -3.727 -3.972 1.00 94.81 77 GLN A C 1
ATOM 651 O O . GLN A 1 77 ? -9.892 -3.358 -4.868 1.00 94.81 77 GLN A O 1
ATOM 656 N N . LYS A 1 78 ? -8.568 -2.857 -3.128 1.00 95.31 78 LYS A N 1
ATOM 657 C CA . LYS A 1 78 ? -8.819 -1.408 -3.183 1.00 95.31 78 LYS A CA 1
ATOM 658 C C . LYS A 1 78 ? -8.291 -0.736 -4.448 1.00 95.31 78 LYS A C 1
ATOM 660 O O . LYS A 1 78 ? -8.964 0.139 -4.979 1.00 95.31 78 LYS A O 1
ATOM 665 N N . VAL A 1 79 ? -7.119 -1.135 -4.950 1.00 94.88 79 VAL A N 1
ATOM 666 C CA . VAL A 1 79 ? -6.595 -0.641 -6.240 1.00 94.88 79 VAL A CA 1
ATOM 667 C C . VAL A 1 79 ? -7.593 -0.944 -7.355 1.00 94.88 79 VAL A C 1
ATOM 669 O O . VAL A 1 79 ? -7.931 -0.056 -8.135 1.00 94.88 79 VAL A O 1
ATOM 672 N N . LYS A 1 80 ? -8.118 -2.175 -7.388 1.00 93.25 80 LYS A N 1
ATOM 673 C CA . LYS A 1 80 ? -9.137 -2.578 -8.359 1.00 93.25 80 LYS A CA 1
ATOM 674 C C . LYS A 1 80 ? -10.416 -1.747 -8.215 1.00 93.25 80 LYS A C 1
ATOM 676 O O . LYS A 1 80 ? -10.887 -1.199 -9.203 1.00 93.25 80 LYS A O 1
ATOM 681 N N . GLU A 1 81 ? -10.939 -1.606 -6.998 1.00 93.56 81 GLU A N 1
ATOM 682 C CA . GLU A 1 81 ? -12.149 -0.819 -6.716 1.00 93.56 81 GLU A CA 1
ATOM 683 C C . GLU A 1 81 ? -12.014 0.645 -7.153 1.00 93.56 81 GLU A C 1
ATOM 685 O O . GLU A 1 81 ? -12.933 1.188 -7.764 1.00 93.56 81 GLU A O 1
ATOM 690 N N . TYR A 1 82 ? -10.868 1.281 -6.892 1.00 91.75 82 TYR A N 1
ATOM 691 C CA . TYR A 1 82 ? -10.615 2.647 -7.354 1.00 91.75 82 TYR A CA 1
ATOM 692 C C . TYR A 1 82 ? -10.497 2.739 -8.875 1.00 91.75 82 TYR A C 1
ATOM 694 O O . TYR A 1 82 ? -11.019 3.686 -9.468 1.00 91.75 82 TYR A O 1
ATOM 702 N N . GLY A 1 83 ? -9.852 1.761 -9.514 1.00 90.19 83 GLY A N 1
ATOM 703 C CA . GLY A 1 83 ? -9.777 1.675 -10.970 1.00 90.19 83 GLY A CA 1
ATOM 704 C C . GLY A 1 83 ? -11.158 1.527 -11.616 1.00 90.19 83 GLY A C 1
ATOM 705 O O . GLY A 1 83 ? -11.466 2.238 -12.571 1.00 90.19 83 GLY A O 1
ATOM 706 N N . ASP A 1 84 ? -12.007 0.660 -11.062 1.00 90.19 84 ASP A N 1
ATOM 707 C CA . ASP A 1 84 ? -13.375 0.434 -11.536 1.00 90.19 84 ASP A CA 1
ATOM 708 C C . ASP A 1 84 ? -14.248 1.686 -11.324 1.00 90.19 84 ASP A C 1
ATOM 710 O O . ASP A 1 84 ? -14.914 2.141 -12.255 1.00 90.19 84 ASP A O 1
ATOM 714 N N . ALA A 1 85 ? -14.187 2.314 -10.144 1.00 90.44 85 ALA A N 1
ATOM 715 C CA . ALA A 1 85 ? -14.925 3.545 -9.848 1.00 90.44 85 ALA A CA 1
ATOM 716 C C . ALA A 1 85 ? -14.508 4.721 -10.750 1.00 90.44 85 ALA A C 1
ATOM 718 O O . ALA A 1 85 ? -15.354 5.503 -11.180 1.00 90.44 85 ALA A O 1
ATOM 719 N N . SER A 1 86 ? -13.218 4.830 -11.084 1.00 84.81 86 SER A N 1
ATOM 720 C CA . SER A 1 86 ? -12.714 5.880 -11.981 1.00 84.81 86 SER A CA 1
ATOM 721 C C . SER A 1 86 ? -13.249 5.737 -13.408 1.00 84.81 86 SER A C 1
ATOM 723 O O . SER A 1 86 ? -13.434 6.737 -14.090 1.00 84.81 86 SER A O 1
ATOM 725 N N . ARG A 1 87 ? -13.529 4.506 -13.857 1.00 82.62 87 ARG A N 1
ATOM 726 C CA . ARG A 1 87 ? -14.086 4.222 -15.191 1.00 82.62 87 ARG A CA 1
ATOM 727 C C . ARG A 1 87 ? -15.589 4.477 -15.287 1.00 82.62 87 ARG A C 1
ATOM 729 O O . ARG A 1 87 ? -16.075 4.735 -16.377 1.00 82.62 87 ARG A O 1
ATOM 736 N N . LEU A 1 88 ? -16.317 4.381 -14.174 1.00 73.94 88 LEU A N 1
ATOM 737 C CA . LEU A 1 88 ? -17.762 4.644 -14.120 1.00 73.94 88 LEU A CA 1
ATOM 738 C C . LEU A 1 88 ? -18.097 6.143 -14.095 1.00 73.94 88 LEU A C 1
ATOM 740 O O . LEU A 1 88 ? -19.206 6.524 -14.451 1.00 73.94 88 LEU A O 1
ATOM 744 N N . ASN A 1 89 ? -17.144 6.972 -13.667 1.00 66.31 89 ASN A N 1
ATOM 745 C CA . ASN A 1 89 ? -17.287 8.427 -13.577 1.00 66.31 89 ASN A CA 1
ATOM 746 C C . ASN A 1 89 ? -16.689 9.174 -14.787 1.00 66.31 89 ASN A C 1
ATOM 748 O O . ASN A 1 89 ? -16.624 10.404 -14.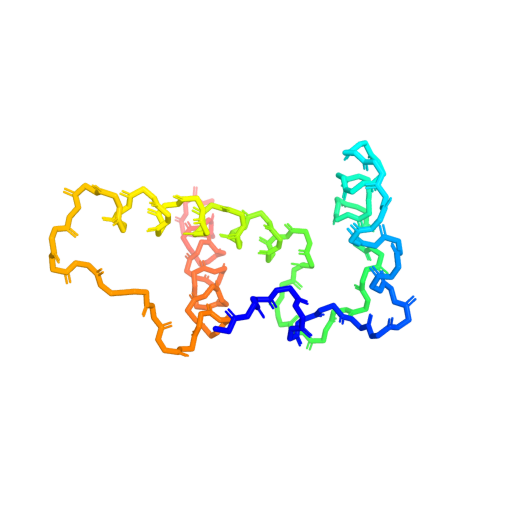755 1.00 66.31 89 ASN A O 1
ATOM 752 N N . GLY A 1 90 ? -16.186 8.443 -15.787 1.00 51.22 90 GLY A N 1
ATOM 753 C CA . GLY A 1 90 ? -15.515 8.973 -16.977 1.00 51.22 90 GLY A CA 1
ATOM 754 C C . GLY A 1 90 ? -16.380 8.962 -18.227 1.00 51.22 90 GLY A C 1
ATOM 755 O O . GLY A 1 90 ? -17.382 8.214 -18.255 1.00 51.22 90 GLY A O 1
#

Foldseek 3Di:
DDLCVVQADPVCCCQCPVPDPVSNLVCQVVQVGPDDDPDGSNLLVVLLVVLVVVLVVCVVPPPPDDDDPDNSVVSVVVSVVVVVVVVVVD

pLDDT: mean 90.3, std 8.47, range [51.22, 97.69]

Secondary structure (DSSP, 8-state):
--HHHHHS-GGGHHHHHHS-HHHHHHHHHTT-S---SSS-HHHHHHHHHHHHHHHHHHHHH-TT----SSHHHHHHHHHHHHHHHHHH--

Radius of gyration: 14.22 Å; chains: 1; bounding box: 36×23×37 Å

Sequence (90 aa):
MNVWSQVIPVQSRGLYFMGEAQQWFSFNLKNYVPWSWSGGWCEFWAVACHCLWSWRNKELFEEDFARPSNPVQVIMQKVKEYGDASRLNG

Organism: NCBI:txid97028